Protein AF-A0A9N7B024-F1 (afdb_monomer_lite)

pLDDT: mean 90.0, std 8.89, range [56.16, 98.12]

Structure (mmCIF, N/CA/C/O backbone):
data_AF-A0A9N7B024-F1
#
_entry.id   AF-A0A9N7B024-F1
#
loop_
_atom_site.group_PDB
_atom_site.id
_atom_site.type_symbol
_atom_site.label_atom_id
_atom_site.label_alt_id
_atom_site.label_comp_id
_atom_site.label_asym_id
_atom_site.label_entity_id
_atom_site.label_seq_id
_atom_site.pdbx_PDB_ins_code
_atom_site.Cartn_x
_atom_site.Cartn_y
_atom_site.Cartn_z
_atom_site.occupancy
_atom_site.B_iso_or_equiv
_atom_site.auth_seq_id
_atom_site.auth_comp_id
_atom_site.auth_asym_id
_atom_site.auth_atom_id
_atom_site.pdbx_PDB_model_num
ATOM 1 N N . MET A 1 1 ? -2.991 6.520 -10.254 1.00 61.00 1 MET A N 1
ATOM 2 C CA . MET A 1 1 ? -3.047 5.147 -10.810 1.00 61.00 1 MET A CA 1
ATOM 3 C C . MET A 1 1 ? -1.631 4.687 -11.123 1.00 61.00 1 MET A C 1
ATOM 5 O O . MET A 1 1 ? -0.786 5.545 -11.338 1.00 61.00 1 MET A O 1
ATOM 9 N N . TRP A 1 2 ? -1.373 3.375 -11.146 1.00 75.00 2 TRP A N 1
ATOM 10 C CA . TRP A 1 2 ? -0.048 2.790 -11.427 1.00 75.00 2 TRP A CA 1
ATOM 11 C C . TRP A 1 2 ? 0.551 3.238 -12.767 1.00 75.00 2 TRP A C 1
ATOM 13 O O . TRP A 1 2 ? 1.757 3.419 -12.875 1.00 75.00 2 TRP A O 1
ATOM 23 N N . SER A 1 3 ? -0.300 3.510 -13.755 1.00 75.69 3 SER A N 1
ATOM 24 C CA . SER A 1 3 ? 0.096 4.120 -15.025 1.00 75.69 3 SER A CA 1
ATOM 25 C C . SER A 1 3 ? 0.807 5.465 -14.848 1.00 75.69 3 SER A C 1
ATOM 27 O O . SER A 1 3 ? 1.772 5.738 -15.545 1.00 75.69 3 SER A O 1
ATOM 29 N N . ASN A 1 4 ? 0.389 6.296 -13.888 1.00 83.56 4 ASN A N 1
ATOM 30 C CA . ASN A 1 4 ? 1.066 7.567 -13.610 1.00 83.56 4 ASN A CA 1
ATOM 31 C C . ASN A 1 4 ? 2.410 7.345 -12.914 1.00 83.56 4 ASN A C 1
ATOM 33 O O . ASN A 1 4 ? 3.361 8.059 -13.202 1.00 83.56 4 ASN A O 1
ATOM 37 N N . LEU A 1 5 ? 2.474 6.355 -12.018 1.00 87.06 5 LEU A N 1
ATOM 38 C CA . LEU A 1 5 ? 3.683 6.009 -11.275 1.00 87.06 5 LEU A CA 1
ATOM 39 C C . LEU A 1 5 ? 4.802 5.560 -12.231 1.00 87.06 5 LEU A C 1
ATOM 41 O O . LEU A 1 5 ? 5.940 5.986 -12.086 1.00 87.06 5 LEU A O 1
ATOM 45 N N . LEU A 1 6 ? 4.467 4.744 -13.235 1.00 89.69 6 LEU A N 1
ATOM 46 C CA . LEU A 1 6 ? 5.434 4.158 -14.171 1.00 89.69 6 LEU A CA 1
ATOM 47 C C . LEU A 1 6 ? 5.630 4.956 -15.467 1.00 89.69 6 LEU A C 1
ATOM 49 O O . LEU A 1 6 ? 6.412 4.536 -16.315 1.00 89.69 6 LEU A O 1
ATOM 53 N N . LYS A 1 7 ? 4.960 6.103 -15.634 1.00 89.00 7 LYS A N 1
ATOM 54 C CA . LYS A 1 7 ? 5.054 6.910 -16.859 1.00 89.00 7 LYS A CA 1
ATOM 55 C C . LYS A 1 7 ? 6.471 7.428 -17.111 1.00 89.00 7 LYS A C 1
ATOM 57 O O . LYS A 1 7 ? 7.019 7.175 -18.178 1.00 89.00 7 LYS A O 1
ATOM 62 N N . GLU A 1 8 ? 7.056 8.114 -16.131 1.00 89.25 8 GLU A N 1
ATOM 63 C CA . GLU A 1 8 ? 8.439 8.605 -16.221 1.00 89.25 8 GLU A CA 1
ATOM 64 C C . GLU A 1 8 ? 9.457 7.447 -16.274 1.00 89.25 8 GLU A C 1
ATOM 66 O O . GLU A 1 8 ? 10.304 7.458 -17.168 1.00 89.25 8 GLU A O 1
ATOM 71 N N . PRO A 1 9 ? 9.335 6.387 -15.442 1.00 90.75 9 PRO A N 1
ATOM 72 C CA . PRO A 1 9 ? 10.146 5.177 -15.581 1.00 90.75 9 PRO A CA 1
ATOM 73 C C . PRO A 1 9 ? 10.145 4.556 -16.978 1.00 90.75 9 PRO A C 1
ATOM 75 O O . PRO A 1 9 ? 11.201 4.154 -17.458 1.00 90.75 9 PRO A O 1
ATOM 78 N N . ALA A 1 10 ? 8.987 4.486 -17.645 1.00 89.88 10 ALA A N 1
ATOM 79 C CA . ALA A 1 10 ? 8.887 3.930 -18.992 1.00 89.88 10 ALA A CA 1
ATOM 80 C C . ALA A 1 10 ? 9.699 4.749 -20.000 1.00 89.88 10 ALA A C 1
ATOM 82 O O . ALA A 1 10 ? 10.456 4.179 -20.785 1.00 89.88 10 ALA A O 1
ATOM 83 N N . LEU A 1 11 ? 9.584 6.080 -19.938 1.00 89.75 11 LEU A N 1
ATOM 84 C CA . LEU A 1 11 ? 10.320 6.992 -20.814 1.00 89.75 11 LEU A CA 1
ATOM 85 C C . LEU A 1 11 ? 11.836 6.889 -20.602 1.00 89.75 11 LEU A C 1
ATOM 87 O O . LEU A 1 11 ? 12.579 6.852 -21.581 1.00 89.75 11 LEU A O 1
ATOM 91 N N . ASP A 1 12 ? 12.286 6.778 -19.349 1.00 89.75 12 ASP A N 1
ATOM 92 C CA . ASP A 1 12 ? 13.706 6.643 -18.980 1.00 89.75 12 ASP A CA 1
ATOM 93 C C . ASP A 1 12 ? 14.354 5.369 -19.562 1.00 89.75 12 ASP A C 1
ATOM 95 O O . ASP A 1 12 ? 15.537 5.366 -19.900 1.00 89.75 12 ASP A O 1
ATOM 99 N N . ILE A 1 13 ? 13.580 4.295 -19.763 1.00 90.88 13 ILE A N 1
ATOM 100 C CA . ILE A 1 13 ? 14.057 3.051 -20.403 1.00 90.88 13 ILE A CA 1
ATOM 101 C C . ILE A 1 13 ? 13.666 2.931 -21.884 1.00 90.88 13 ILE A C 1
ATOM 103 O O . ILE A 1 13 ? 13.844 1.873 -22.486 1.00 90.88 13 ILE A O 1
ATOM 107 N N . GLY A 1 14 ? 13.143 4.002 -22.487 1.00 87.31 14 GLY A N 1
ATOM 108 C CA . GLY A 1 14 ? 12.789 4.046 -23.908 1.00 87.31 14 GLY A CA 1
ATOM 109 C C . GLY A 1 14 ? 11.524 3.266 -24.289 1.00 87.31 14 GLY A C 1
ATOM 110 O O . GLY A 1 14 ? 11.325 2.974 -25.469 1.00 87.31 14 GLY A O 1
ATOM 111 N N . LEU A 1 15 ? 10.663 2.930 -23.324 1.00 84.81 15 LEU A N 1
ATOM 112 C CA . LEU A 1 15 ? 9.371 2.283 -23.555 1.00 84.81 15 LEU A CA 1
ATOM 113 C C . LEU A 1 15 ? 8.235 3.312 -23.598 1.00 84.81 15 LEU A C 1
ATOM 115 O O . LEU A 1 15 ? 8.237 4.320 -22.893 1.00 84.81 15 LEU A O 1
ATOM 119 N N . ASN A 1 16 ? 7.221 3.045 -24.424 1.00 74.06 16 ASN A N 1
ATOM 120 C CA . ASN A 1 16 ? 6.025 3.881 -24.487 1.00 74.06 16 ASN A CA 1
ATOM 121 C C . ASN A 1 16 ? 4.897 3.245 -23.668 1.00 74.06 16 ASN A C 1
ATOM 123 O O . ASN A 1 16 ? 4.292 2.271 -24.110 1.00 74.06 16 ASN A O 1
ATOM 127 N N . ILE A 1 17 ? 4.567 3.846 -22.521 1.00 71.88 17 ILE A N 1
ATOM 128 C CA . ILE A 1 17 ? 3.527 3.346 -21.612 1.00 71.88 17 ILE A CA 1
ATOM 129 C C . ILE A 1 17 ? 2.134 3.243 -22.252 1.00 71.88 17 ILE A C 1
ATOM 131 O O . ILE A 1 17 ? 1.338 2.416 -21.831 1.00 71.88 17 ILE A O 1
ATOM 135 N N . GLU A 1 18 ? 1.832 4.030 -23.290 1.00 70.62 18 GLU A N 1
ATOM 136 C CA . GLU A 1 18 ? 0.548 3.947 -24.004 1.00 70.62 18 GLU A CA 1
ATOM 137 C C . GLU A 1 18 ? 0.442 2.694 -24.886 1.00 70.62 18 GLU A C 1
ATOM 139 O O . GLU A 1 18 ? -0.646 2.340 -25.337 1.00 70.62 18 GLU A O 1
ATOM 144 N N . LYS A 1 19 ? 1.568 2.013 -25.135 1.00 66.12 19 LYS A N 1
ATOM 145 C CA . LYS A 1 19 ? 1.633 0.738 -25.862 1.00 66.12 19 LYS A CA 1
ATOM 146 C C . LYS A 1 19 ? 1.789 -0.468 -24.933 1.00 66.12 19 LYS A C 1
ATOM 148 O O . LYS A 1 19 ? 1.535 -1.590 -25.366 1.00 66.12 19 LYS A O 1
ATOM 153 N N . GLU A 1 20 ? 2.182 -0.243 -23.681 1.00 67.75 20 GLU A N 1
ATOM 154 C CA . GLU A 1 20 ? 2.424 -1.292 -22.693 1.00 67.75 20 GLU A CA 1
ATOM 155 C C . GLU A 1 20 ? 1.174 -1.540 -21.841 1.00 67.75 20 GLU A C 1
ATOM 157 O O . GLU A 1 20 ? 0.828 -0.760 -20.956 1.00 67.75 20 GLU A O 1
ATOM 162 N N . ASN A 1 21 ? 0.497 -2.664 -22.084 1.00 72.19 21 ASN A N 1
ATOM 163 C CA . ASN A 1 21 ? -0.700 -3.049 -21.324 1.00 72.19 21 ASN A CA 1
ATOM 164 C C . ASN A 1 21 ? -0.371 -3.752 -19.993 1.00 72.19 21 ASN A C 1
ATOM 166 O O . ASN A 1 21 ? -1.245 -3.891 -19.138 1.00 72.19 21 ASN A O 1
ATOM 170 N N . ASP A 1 22 ? 0.874 -4.203 -19.810 1.00 86.56 22 ASP A N 1
ATOM 171 C CA . ASP A 1 22 ? 1.313 -4.949 -18.630 1.00 86.56 22 ASP A CA 1
ATOM 172 C C . ASP A 1 22 ? 2.255 -4.100 -17.764 1.00 86.56 22 ASP A C 1
ATOM 174 O O . ASP A 1 22 ? 3.480 -4.129 -17.891 1.00 86.56 22 ASP A O 1
ATOM 178 N N . LEU A 1 23 ? 1.654 -3.333 -16.852 1.00 88.06 23 LEU A N 1
ATOM 179 C CA . LEU A 1 23 ? 2.375 -2.463 -15.918 1.00 88.06 23 LEU A CA 1
ATOM 180 C C . LEU A 1 23 ? 3.293 -3.240 -14.958 1.00 88.06 23 LEU A C 1
ATOM 182 O O . LEU A 1 23 ? 4.282 -2.686 -14.483 1.00 88.06 23 LEU A O 1
ATOM 186 N N . ILE A 1 24 ? 2.995 -4.514 -14.683 1.00 91.50 24 ILE A N 1
ATOM 187 C CA . ILE A 1 24 ? 3.817 -5.363 -13.809 1.00 9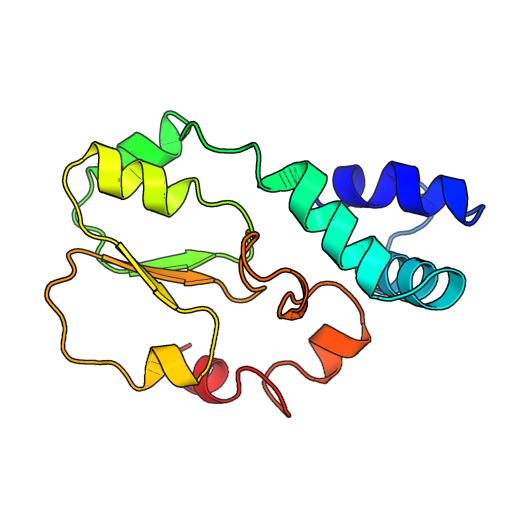1.50 24 ILE A CA 1
ATOM 188 C C . ILE A 1 24 ? 5.122 -5.719 -14.527 1.00 91.50 24 ILE A C 1
ATOM 190 O O . ILE A 1 24 ? 6.207 -5.612 -13.951 1.00 91.50 24 ILE A O 1
ATOM 194 N N . ASN A 1 25 ? 5.028 -6.096 -15.805 1.00 91.25 25 ASN A N 1
ATOM 195 C CA . ASN A 1 25 ? 6.206 -6.312 -16.641 1.00 91.25 25 ASN A CA 1
ATOM 196 C C . ASN A 1 25 ? 6.999 -5.023 -16.856 1.00 91.25 25 ASN A C 1
ATOM 198 O O . ASN A 1 25 ? 8.222 -5.054 -16.780 1.00 91.25 25 ASN A O 1
ATOM 202 N N . LEU A 1 26 ? 6.330 -3.884 -17.041 1.00 92.06 26 LEU A N 1
ATOM 203 C CA . LEU A 1 26 ? 7.005 -2.591 -17.137 1.00 92.06 26 LEU A CA 1
ATOM 204 C C . LEU A 1 26 ? 7.819 -2.270 -15.872 1.00 92.06 26 LEU A C 1
ATOM 206 O O . LEU A 1 26 ? 8.986 -1.891 -15.975 1.00 92.06 26 LEU A O 1
ATOM 210 N N . ALA A 1 27 ? 7.245 -2.475 -14.682 1.00 93.56 27 ALA A N 1
ATOM 211 C CA . ALA A 1 27 ? 7.970 -2.314 -13.421 1.00 93.56 27 ALA A CA 1
ATOM 212 C C . ALA A 1 27 ? 9.166 -3.278 -13.319 1.00 93.56 27 ALA A C 1
ATOM 214 O O . ALA A 1 27 ? 10.241 -2.883 -12.864 1.00 93.56 27 ALA A O 1
ATOM 215 N N . GLN A 1 28 ? 9.014 -4.523 -13.791 1.00 94.56 28 GLN A N 1
ATOM 216 C CA . GLN A 1 28 ? 10.117 -5.485 -13.855 1.00 94.56 28 GLN A CA 1
ATOM 217 C C . GLN A 1 28 ? 11.226 -5.031 -14.813 1.00 94.56 28 GLN A C 1
ATOM 219 O O . GLN A 1 28 ? 12.400 -5.087 -14.454 1.00 94.56 28 GLN A O 1
ATOM 224 N N . TYR A 1 29 ? 10.881 -4.560 -16.014 1.00 93.38 29 TYR A N 1
ATOM 225 C CA . TYR A 1 29 ? 11.857 -4.053 -16.977 1.00 93.38 29 TYR A CA 1
ATOM 226 C C . TYR A 1 29 ? 12.609 -2.847 -16.430 1.00 93.38 29 TYR A C 1
ATOM 228 O O . TYR A 1 29 ? 13.831 -2.795 -16.552 1.00 93.38 29 TYR A O 1
ATOM 236 N N . TYR A 1 30 ? 11.910 -1.929 -15.763 1.00 94.12 30 TYR A N 1
ATOM 237 C CA . TYR A 1 30 ? 12.547 -0.794 -15.107 1.00 94.12 30 TYR A CA 1
ATOM 238 C C . TYR A 1 30 ? 13.516 -1.238 -14.005 1.00 94.12 30 TYR A C 1
ATOM 240 O O . TYR A 1 30 ? 14.669 -0.807 -13.989 1.00 94.12 30 TYR A O 1
ATOM 248 N N . SER A 1 31 ? 13.092 -2.169 -13.144 1.00 95.31 31 SER A N 1
ATOM 249 C CA . SER A 1 31 ? 13.953 -2.744 -12.104 1.00 95.31 31 SER A CA 1
ATOM 250 C C . SER A 1 31 ? 15.182 -3.458 -12.679 1.00 95.31 31 SER A C 1
ATOM 252 O O . SER A 1 31 ? 16.237 -3.422 -12.052 1.00 95.31 31 SER A O 1
ATOM 254 N N . ASN A 1 32 ? 15.056 -4.108 -13.842 1.00 95.00 32 ASN A N 1
ATOM 255 C CA . ASN A 1 32 ? 16.158 -4.799 -14.518 1.00 95.00 32 ASN A CA 1
ATOM 256 C C . ASN A 1 32 ? 17.129 -3.825 -15.203 1.00 95.00 32 ASN A C 1
ATOM 258 O O . ASN A 1 32 ? 18.329 -4.078 -15.232 1.00 95.00 32 ASN A O 1
ATOM 262 N N . ALA A 1 33 ? 16.613 -2.743 -15.793 1.00 95.00 33 ALA A N 1
ATOM 263 C CA . ALA A 1 33 ? 17.414 -1.738 -16.490 1.00 95.00 33 ALA A CA 1
ATOM 264 C C . ALA A 1 33 ? 18.168 -0.810 -15.526 1.00 95.00 33 ALA A C 1
ATOM 266 O O . ALA A 1 33 ? 19.226 -0.282 -15.870 1.00 95.00 33 ALA A O 1
ATOM 267 N N . LYS A 1 34 ? 17.609 -0.592 -14.333 1.00 93.06 34 LYS A N 1
ATOM 268 C CA . LYS A 1 34 ? 18.227 0.165 -13.243 1.00 93.06 34 LYS A CA 1
ATOM 269 C C . LYS A 1 34 ? 18.578 -0.803 -12.108 1.00 93.06 34 LYS A C 1
ATOM 271 O O . LYS A 1 34 ? 19.416 -1.678 -12.290 1.00 93.06 34 LYS A O 1
ATOM 276 N N . LEU A 1 35 ? 17.959 -0.642 -10.941 1.00 94.75 35 LEU A N 1
ATOM 277 C CA . LEU A 1 35 ? 18.064 -1.519 -9.776 1.00 94.75 35 LEU A CA 1
ATOM 278 C C . LEU A 1 35 ? 16.718 -1.521 -9.052 1.00 94.75 35 LEU A C 1
ATOM 280 O O . LEU A 1 35 ? 15.935 -0.589 -9.203 1.00 94.75 35 LEU A O 1
ATOM 284 N N . ARG A 1 36 ? 16.462 -2.507 -8.187 1.00 94.25 36 ARG A N 1
ATOM 285 C CA . ARG A 1 36 ? 15.241 -2.513 -7.365 1.00 94.25 36 ARG A CA 1
ATOM 286 C C . ARG A 1 36 ? 15.087 -1.241 -6.516 1.00 94.25 36 ARG A C 1
ATOM 288 O O . ARG A 1 36 ? 13.983 -0.728 -6.380 1.00 94.25 36 ARG A O 1
ATOM 295 N N . SER A 1 37 ? 16.188 -0.667 -6.040 1.00 96.31 37 SER A N 1
ATOM 296 C CA . SER A 1 37 ? 16.151 0.572 -5.260 1.00 96.31 37 SER A CA 1
ATOM 297 C C . SER A 1 37 ? 15.498 1.749 -5.998 1.00 96.31 37 SER A C 1
ATOM 299 O O . SER A 1 37 ? 14.903 2.594 -5.340 1.00 96.31 37 SER A O 1
ATOM 301 N N . SER A 1 38 ? 15.536 1.803 -7.339 1.00 95.06 38 SER A N 1
ATOM 302 C CA . SER A 1 38 ? 14.868 2.882 -8.085 1.00 95.06 38 SER A CA 1
ATOM 303 C C . SER A 1 38 ? 13.343 2.757 -8.053 1.00 95.06 38 SER A C 1
ATOM 305 O O . SER A 1 38 ? 12.640 3.762 -8.030 1.00 95.06 38 SER A O 1
ATOM 307 N N . ILE A 1 39 ? 12.811 1.532 -8.003 1.00 94.94 39 ILE A N 1
ATOM 308 C CA . ILE A 1 39 ? 11.387 1.282 -7.743 1.00 94.94 39 ILE A CA 1
ATOM 309 C C . ILE A 1 39 ? 11.031 1.706 -6.315 1.00 94.94 39 ILE A C 1
ATOM 311 O O . ILE A 1 39 ? 9.985 2.316 -6.087 1.00 94.94 39 ILE A O 1
ATOM 315 N N . ASP A 1 40 ? 11.904 1.409 -5.355 1.00 95.25 40 ASP A N 1
ATOM 316 C CA . ASP A 1 40 ? 11.655 1.735 -3.955 1.00 95.25 40 ASP A CA 1
ATOM 317 C C . ASP A 1 40 ? 11.617 3.261 -3.729 1.00 95.25 40 ASP A C 1
ATOM 319 O O . ASP A 1 40 ? 10.751 3.785 -3.019 1.00 95.25 40 ASP A O 1
ATOM 323 N N . GLU A 1 41 ? 12.528 3.988 -4.383 1.00 95.19 41 GLU A N 1
ATOM 324 C CA . GLU A 1 41 ? 12.552 5.453 -4.445 1.00 95.19 41 GLU A CA 1
ATOM 325 C C . GLU A 1 41 ? 11.281 6.006 -5.093 1.00 95.19 41 GLU A C 1
ATOM 327 O O . GLU A 1 41 ? 10.637 6.883 -4.519 1.00 95.19 41 GLU A O 1
ATOM 332 N N . LEU A 1 42 ? 10.851 5.434 -6.220 1.00 94.19 42 LEU A N 1
ATOM 333 C CA . LEU A 1 42 ? 9.629 5.832 -6.919 1.00 94.19 42 LEU A CA 1
ATOM 334 C C . LEU A 1 42 ? 8.393 5.764 -6.005 1.00 94.19 42 LEU A C 1
ATOM 336 O O . LEU A 1 42 ? 7.577 6.692 -5.986 1.00 94.19 42 LEU A O 1
ATOM 340 N N . ILE A 1 43 ? 8.257 4.686 -5.224 1.00 94.25 43 ILE A N 1
ATOM 341 C CA . ILE A 1 43 ? 7.173 4.531 -4.244 1.00 94.25 43 ILE A CA 1
ATOM 342 C C . ILE A 1 43 ? 7.278 5.622 -3.172 1.00 94.25 43 ILE A C 1
ATOM 344 O O . ILE A 1 43 ? 6.295 6.320 -2.902 1.00 94.25 43 ILE A O 1
ATOM 348 N N . LYS A 1 44 ? 8.462 5.818 -2.584 1.00 94.69 44 LYS A N 1
ATOM 349 C CA . LYS A 1 44 ? 8.685 6.857 -1.566 1.00 94.69 44 LYS A CA 1
ATOM 350 C C . LYS A 1 44 ? 8.337 8.250 -2.084 1.00 94.69 44 LYS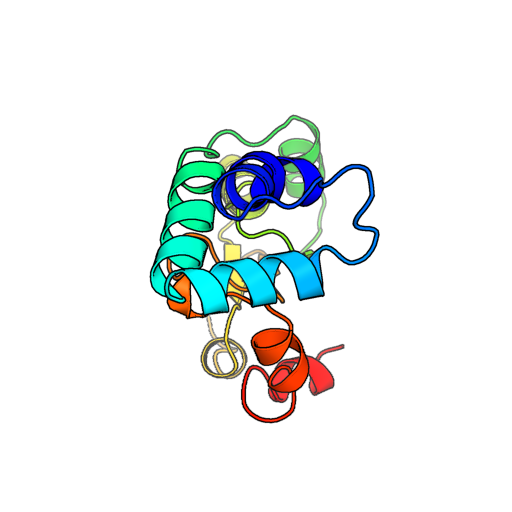 A C 1
ATOM 352 O O . LYS A 1 44 ? 7.562 8.960 -1.449 1.00 94.69 44 LYS A O 1
ATOM 357 N N . GLU A 1 45 ? 8.855 8.643 -3.240 1.00 93.25 45 GLU A N 1
ATOM 358 C CA . GLU A 1 45 ? 8.669 9.986 -3.792 1.00 93.25 45 GLU A CA 1
ATOM 359 C C . GLU A 1 45 ? 7.204 10.309 -4.096 1.00 93.25 45 GLU A C 1
ATOM 361 O O . GLU A 1 45 ? 6.751 11.429 -3.837 1.00 93.25 45 GLU A O 1
ATOM 366 N N . ASN A 1 46 ? 6.457 9.323 -4.599 1.00 92.06 46 ASN A N 1
ATOM 367 C CA . ASN A 1 46 ? 5.061 9.507 -4.981 1.00 92.06 46 ASN A CA 1
ATOM 368 C C . ASN A 1 46 ? 4.113 9.458 -3.780 1.00 92.06 46 ASN A C 1
ATOM 370 O O . ASN A 1 46 ? 3.160 10.236 -3.729 1.00 92.06 46 ASN A O 1
ATOM 374 N N . PHE A 1 47 ? 4.355 8.572 -2.809 1.00 93.62 47 PHE A N 1
ATOM 375 C CA . PHE A 1 47 ? 3.381 8.295 -1.751 1.00 93.62 47 PHE A CA 1
ATOM 376 C C . PHE A 1 47 ? 3.747 8.886 -0.384 1.00 93.62 47 PHE A C 1
ATOM 378 O O . PHE A 1 47 ? 2.839 9.158 0.397 1.00 93.62 47 PHE A O 1
ATOM 385 N N . ALA A 1 48 ? 5.021 9.171 -0.074 1.00 91.00 48 ALA A N 1
ATOM 386 C CA . ALA A 1 48 ? 5.410 9.609 1.280 1.00 91.00 48 ALA A CA 1
ATOM 387 C C . ALA A 1 48 ? 4.853 10.997 1.642 1.00 91.00 48 ALA A C 1
ATOM 389 O O . ALA A 1 48 ? 4.689 11.344 2.813 1.00 91.00 48 ALA A O 1
ATOM 390 N N . LYS A 1 49 ? 4.540 11.805 0.622 1.00 88.81 49 LYS A N 1
ATOM 391 C CA . LYS A 1 49 ? 3.929 13.132 0.778 1.00 88.81 49 LYS A CA 1
ATOM 392 C C . LYS A 1 49 ? 2.398 13.073 0.870 1.00 88.81 49 LYS A C 1
ATOM 394 O O . LYS A 1 49 ? 1.779 14.073 1.237 1.00 88.81 49 LYS A O 1
ATOM 399 N N . MET A 1 50 ? 1.774 11.934 0.558 1.00 89.12 50 MET A N 1
ATOM 400 C CA . MET A 1 50 ? 0.319 11.762 0.606 1.00 89.12 50 MET A CA 1
ATOM 401 C C . MET A 1 50 ? -0.155 11.547 2.047 1.00 89.12 50 MET A C 1
ATOM 403 O O . MET A 1 50 ? -0.400 10.426 2.480 1.00 89.12 50 MET A O 1
ATOM 407 N N . ASN A 1 51 ? -0.291 12.645 2.791 1.00 86.25 51 ASN A N 1
ATOM 408 C CA . ASN A 1 51 ? -0.619 12.609 4.222 1.00 86.25 51 ASN A CA 1
ATOM 409 C C . ASN A 1 51 ? -1.992 13.199 4.572 1.00 86.25 51 ASN A C 1
ATOM 411 O O . ASN A 1 51 ? -2.377 13.195 5.739 1.00 86.25 51 ASN A O 1
ATOM 415 N N . ILE A 1 52 ? -2.731 13.714 3.585 1.00 94.69 52 ILE A N 1
ATOM 416 C CA . ILE A 1 52 ? -4.033 14.356 3.804 1.00 94.69 52 ILE A CA 1
ATOM 417 C C . ILE A 1 52 ? -5.142 13.411 3.320 1.00 94.69 52 ILE A C 1
ATOM 419 O O . ILE A 1 52 ? -5.297 13.245 2.106 1.00 94.69 52 ILE A O 1
ATOM 423 N N . PRO A 1 53 ? -5.923 12.793 4.228 1.00 96.38 53 PRO A N 1
ATOM 424 C CA . PRO A 1 53 ? -7.026 11.920 3.846 1.00 96.38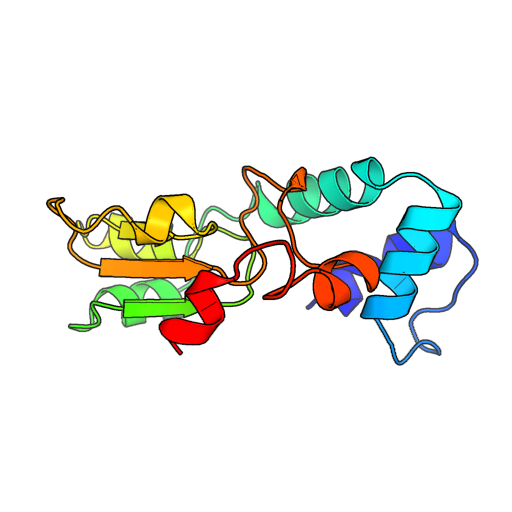 53 PRO A CA 1
ATOM 425 C C . PRO A 1 53 ? -8.089 12.702 3.070 1.00 96.38 53 PRO A C 1
ATOM 427 O O . PRO A 1 53 ? -8.461 13.821 3.424 1.00 96.38 53 PRO A O 1
ATOM 430 N N . THR A 1 54 ? -8.613 12.102 2.002 1.00 96.69 54 THR A N 1
ATOM 431 C CA . THR A 1 54 ? -9.740 12.692 1.260 1.00 96.69 54 THR A CA 1
ATOM 432 C C . THR A 1 54 ? -11.046 12.568 2.053 1.00 96.69 54 THR A C 1
ATOM 434 O O . THR A 1 54 ? -11.150 11.770 2.986 1.00 96.69 54 THR A O 1
ATOM 437 N N . LYS A 1 55 ? -12.096 13.280 1.620 1.00 97.62 55 LYS A N 1
ATOM 438 C CA . LYS A 1 55 ? -13.443 13.169 2.207 1.00 97.62 55 LYS A CA 1
ATOM 439 C C . LYS A 1 55 ? -13.930 11.717 2.313 1.00 97.62 55 LYS A C 1
ATOM 441 O O . LYS A 1 55 ? -14.543 11.362 3.311 1.00 97.62 55 LYS A O 1
ATOM 446 N N . ASN A 1 56 ? -13.625 10.873 1.326 1.00 97.62 56 ASN A N 1
ATOM 447 C CA . ASN A 1 56 ? -14.033 9.467 1.349 1.00 97.62 56 ASN A CA 1
ATOM 448 C C . ASN A 1 56 ? -13.328 8.684 2.462 1.00 97.62 56 ASN A C 1
ATOM 450 O O . ASN A 1 56 ? -13.979 7.900 3.141 1.00 97.62 56 ASN A O 1
ATOM 454 N N . HIS A 1 57 ? -12.036 8.929 2.695 1.00 97.88 57 HIS A N 1
ATOM 455 C CA . HIS A 1 57 ? -11.304 8.298 3.798 1.00 97.88 57 HIS A CA 1
ATOM 456 C C . HIS A 1 57 ? -11.907 8.688 5.153 1.00 97.88 57 HIS A C 1
ATOM 458 O O . HIS A 1 57 ? -12.109 7.828 6.004 1.00 97.88 57 HIS A O 1
ATOM 464 N N . ILE A 1 58 ? -12.263 9.967 5.323 1.00 97.81 58 ILE A N 1
ATOM 465 C CA . ILE A 1 58 ? -12.901 10.473 6.548 1.00 97.81 58 ILE A CA 1
ATOM 466 C C . ILE A 1 58 ? -14.277 9.825 6.755 1.00 97.81 58 ILE A C 1
ATOM 468 O O . ILE A 1 58 ? -14.565 9.335 7.843 1.00 97.81 58 ILE A O 1
ATOM 472 N N . LEU A 1 59 ? -15.111 9.770 5.711 1.00 97.88 59 LEU A N 1
ATOM 473 C CA . LEU A 1 59 ? -16.432 9.138 5.784 1.00 97.88 59 LEU A CA 1
ATOM 474 C C . LEU A 1 59 ? -16.334 7.645 6.122 1.00 97.88 59 LE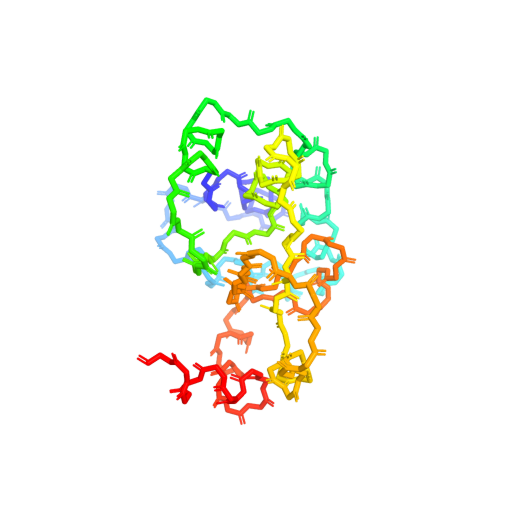U A C 1
ATOM 476 O O . LEU A 1 59 ? -17.067 7.163 6.978 1.00 97.88 59 LEU A O 1
ATOM 480 N N . LEU A 1 60 ? -15.406 6.916 5.495 1.00 97.75 60 LEU A N 1
ATOM 481 C CA . LEU A 1 60 ? -15.173 5.503 5.804 1.00 97.75 60 LEU A CA 1
ATOM 482 C C . LEU A 1 60 ? -14.702 5.308 7.251 1.00 97.75 60 LEU A C 1
ATOM 484 O O . LEU A 1 60 ? -15.163 4.389 7.925 1.00 97.75 60 LEU A O 1
ATOM 488 N N . ALA A 1 61 ? -13.837 6.191 7.752 1.00 97.44 61 ALA A N 1
ATOM 489 C CA . ALA A 1 61 ? -13.352 6.142 9.126 1.00 97.44 61 ALA A CA 1
ATOM 490 C C . ALA A 1 61 ? -14.451 6.398 10.173 1.00 97.44 61 ALA A C 1
ATOM 492 O O . ALA A 1 61 ? -14.316 5.934 11.303 1.00 97.44 61 ALA A O 1
ATOM 493 N N . GLN A 1 62 ? -15.547 7.079 9.821 1.00 97.00 62 GLN A N 1
ATOM 494 C CA . GLN A 1 62 ? -16.693 7.309 10.715 1.00 97.00 62 GLN A CA 1
ATOM 495 C C . GLN A 1 62 ? -17.605 6.087 10.863 1.00 97.00 62 GLN A C 1
ATOM 497 O O . GLN A 1 62 ? -18.298 5.948 11.870 1.00 97.00 62 GLN A O 1
ATOM 502 N N . LEU A 1 63 ? -17.603 5.187 9.881 1.00 97.31 63 LEU A N 1
ATOM 503 C CA . LEU A 1 63 ? -18.406 3.970 9.926 1.00 97.31 63 LEU A CA 1
ATOM 504 C C . LEU A 1 63 ? -17.850 2.984 10.971 1.00 97.31 63 LEU A C 1
ATOM 506 O O . LEU A 1 63 ? -16.658 3.028 11.297 1.00 97.31 63 LEU A O 1
ATOM 510 N N . PRO A 1 64 ? -18.666 2.046 11.484 1.00 95.88 64 PRO A N 1
ATOM 511 C CA . PRO A 1 64 ? -18.215 0.980 12.382 1.00 95.88 64 PRO A CA 1
ATOM 512 C C . PRO A 1 64 ? -17.435 -0.121 11.630 1.00 95.88 64 PRO A C 1
ATOM 514 O O . PRO A 1 64 ? -17.650 -1.311 11.840 1.00 95.88 64 PRO A O 1
ATOM 517 N N . ILE A 1 65 ? -16.541 0.270 10.718 1.00 96.31 65 ILE A N 1
ATOM 518 C CA . ILE A 1 65 ? -15.637 -0.630 10.002 1.00 96.31 65 ILE A CA 1
ATOM 519 C C . ILE A 1 65 ? -14.407 -0.854 10.879 1.00 96.31 65 ILE A C 1
ATOM 521 O O . ILE A 1 65 ? -13.720 0.097 11.255 1.00 96.31 65 ILE A O 1
ATOM 525 N N . THR A 1 66 ? -14.126 -2.117 11.183 1.00 94.88 66 THR A N 1
ATOM 526 C CA . THR A 1 66 ? -12.976 -2.542 11.996 1.00 94.88 66 THR A CA 1
ATOM 527 C C . THR A 1 66 ? -11.873 -3.185 11.160 1.00 94.88 66 THR A C 1
ATOM 529 O O . THR A 1 66 ? -10.809 -3.500 11.681 1.00 94.88 66 THR A O 1
ATOM 532 N N . THR A 1 67 ? -12.109 -3.418 9.868 1.00 95.56 67 THR A N 1
ATOM 533 C CA . THR A 1 67 ? -11.174 -4.120 8.984 1.00 95.56 67 THR A CA 1
ATOM 534 C C . THR A 1 67 ? -11.165 -3.479 7.604 1.00 95.56 67 THR A C 1
ATOM 536 O O . THR A 1 67 ? -12.202 -3.380 6.952 1.00 95.56 67 THR A O 1
ATOM 539 N N . PHE A 1 68 ? -9.980 -3.082 7.153 1.00 96.88 68 PHE A N 1
ATOM 540 C CA . PHE A 1 68 ? -9.724 -2.510 5.838 1.00 96.88 68 PHE A CA 1
ATOM 541 C C . PHE A 1 68 ? -8.715 -3.379 5.095 1.00 96.88 68 PHE A C 1
ATOM 543 O O . PHE A 1 68 ? -7.717 -3.802 5.673 1.00 96.88 68 PHE A O 1
ATOM 550 N N . TRP A 1 69 ? -8.954 -3.600 3.806 1.00 95.81 69 TRP A N 1
ATOM 551 C CA . TRP A 1 69 ? -8.027 -4.278 2.903 1.00 95.81 69 TRP A CA 1
ATOM 552 C C . TRP A 1 69 ? -7.701 -3.349 1.745 1.00 95.81 69 TRP A C 1
ATOM 554 O O . TRP A 1 69 ? -8.599 -2.733 1.170 1.00 95.81 69 TRP A O 1
ATOM 564 N N . THR A 1 70 ? -6.421 -3.232 1.407 1.00 95.19 70 THR A N 1
ATOM 565 C CA . THR A 1 70 ? -5.974 -2.385 0.304 1.00 95.19 70 THR A CA 1
ATOM 566 C C . THR A 1 70 ? -4.706 -2.922 -0.353 1.00 95.19 70 THR A C 1
ATOM 568 O O . THR A 1 70 ? -3.902 -3.630 0.255 1.00 95.19 70 THR A O 1
ATOM 571 N N . THR A 1 71 ? -4.521 -2.560 -1.617 1.00 93.00 71 THR A N 1
ATOM 572 C CA . THR A 1 71 ? -3.277 -2.725 -2.382 1.00 93.00 71 THR A CA 1
ATOM 573 C C . THR A 1 71 ? -2.492 -1.412 -2.489 1.00 93.00 71 THR A C 1
ATOM 575 O O . THR A 1 71 ? -1.505 -1.346 -3.217 1.00 93.00 71 THR A O 1
ATOM 578 N N . ASN A 1 72 ? -2.950 -0.348 -1.823 1.00 94.75 72 ASN A N 1
ATOM 579 C CA . ASN A 1 72 ? -2.301 0.961 -1.839 1.00 94.75 72 ASN A CA 1
ATOM 580 C C . ASN A 1 72 ? -1.083 0.999 -0.905 1.00 94.75 72 ASN A C 1
ATOM 582 O O . ASN A 1 72 ? -1.084 0.361 0.148 1.00 94.75 72 ASN A O 1
ATOM 586 N N . TYR A 1 73 ? -0.087 1.813 -1.265 1.00 95.12 73 TYR A N 1
ATOM 587 C CA . TYR A 1 73 ? 1.122 2.039 -0.461 1.00 95.12 73 TYR A CA 1
ATOM 588 C C . TYR A 1 73 ? 0.988 3.228 0.503 1.00 95.12 73 TYR A C 1
ATOM 590 O O . TYR A 1 73 ? 1.621 3.232 1.558 1.00 95.12 73 TYR A O 1
ATOM 598 N N . ASP A 1 74 ? 0.171 4.229 0.152 1.00 95.75 74 ASP A N 1
ATOM 599 C CA . ASP A 1 74 ? -0.064 5.445 0.945 1.00 95.75 74 ASP A CA 1
ATOM 600 C C . ASP A 1 74 ? -0.731 5.165 2.297 1.00 95.75 74 ASP A C 1
ATOM 602 O O . ASP A 1 74 ? -1.234 4.070 2.528 1.00 95.75 74 ASP A O 1
ATOM 606 N N . LYS A 1 75 ? -0.747 6.167 3.182 1.00 97.12 75 LYS A N 1
ATOM 607 C CA . LYS A 1 75 ? -1.278 6.056 4.550 1.00 97.12 75 LYS A CA 1
ATOM 608 C C . LYS A 1 75 ? -2.648 6.708 4.743 1.00 97.12 75 LYS A C 1
ATOM 610 O O . LYS A 1 75 ? -3.002 7.107 5.853 1.00 97.12 75 LYS A O 1
ATOM 615 N N . LEU A 1 76 ? -3.410 6.926 3.671 1.00 97.81 76 LEU A N 1
ATOM 616 C CA . LEU A 1 76 ? -4.602 7.774 3.743 1.00 97.81 76 LEU A CA 1
ATOM 617 C C . LEU A 1 76 ? -5.747 7.138 4.546 1.00 97.81 76 LEU A C 1
ATOM 619 O O . LEU A 1 76 ? -6.527 7.866 5.163 1.00 97.81 76 LEU A O 1
ATOM 623 N N . ILE A 1 77 ? -5.847 5.805 4.583 1.00 98.00 77 ILE A N 1
ATOM 624 C CA . ILE A 1 77 ? -6.847 5.094 5.400 1.00 98.00 77 ILE A CA 1
ATOM 625 C C . ILE A 1 77 ? -6.515 5.264 6.885 1.00 98.00 77 ILE A C 1
ATOM 627 O O . ILE A 1 77 ? -7.371 5.642 7.681 1.00 98.00 77 ILE A O 1
ATOM 631 N N . GLU A 1 78 ? -5.255 5.039 7.236 1.00 97.69 78 GLU A N 1
ATOM 632 C CA . GLU A 1 78 ? -4.683 5.150 8.571 1.00 97.69 78 GLU A CA 1
ATOM 633 C C . GLU A 1 78 ? -4.866 6.571 9.106 1.00 97.69 78 GLU A C 1
ATOM 635 O O . GLU A 1 78 ? -5.425 6.760 10.182 1.00 97.69 78 GLU A O 1
ATOM 640 N N . LYS A 1 79 ? -4.509 7.580 8.303 1.00 97.88 79 LYS A N 1
ATOM 641 C CA . LYS A 1 79 ? -4.707 8.999 8.637 1.00 97.88 79 LYS A CA 1
ATOM 642 C C . LYS A 1 79 ? -6.185 9.357 8.783 1.00 97.88 79 LYS A C 1
ATOM 644 O O . LYS A 1 79 ? -6.545 10.161 9.641 1.00 97.88 79 LYS A O 1
ATOM 649 N N . GLY A 1 80 ? -7.054 8.759 7.967 1.00 97.88 80 GLY A N 1
ATOM 650 C CA . GLY A 1 80 ? -8.503 8.885 8.105 1.00 97.88 80 GLY A CA 1
ATOM 651 C C . GLY A 1 80 ? -8.993 8.367 9.459 1.00 97.88 80 GLY A C 1
ATOM 652 O O . GLY A 1 80 ? -9.718 9.080 10.152 1.00 97.88 80 GLY A O 1
ATOM 653 N N . LEU A 1 81 ? -8.555 7.172 9.862 1.00 98.12 81 LEU A N 1
ATOM 654 C CA . LEU A 1 81 ? -8.879 6.563 11.156 1.00 98.12 81 LEU A CA 1
ATOM 655 C C . LEU A 1 81 ? -8.352 7.402 12.328 1.00 98.12 81 LEU A C 1
ATOM 657 O O . LEU A 1 81 ? -9.127 7.750 13.219 1.00 98.12 81 LEU A O 1
ATOM 661 N N . GLU A 1 82 ? -7.085 7.815 12.276 1.00 97.19 82 GLU A N 1
ATOM 662 C CA . GLU A 1 82 ? -6.466 8.693 13.277 1.00 97.19 82 GLU A CA 1
ATOM 663 C C . GLU A 1 82 ? -7.249 10.010 13.435 1.00 97.19 82 GLU A C 1
ATOM 665 O O . GLU A 1 82 ? -7.492 10.455 14.555 1.00 97.19 82 GLU A O 1
ATOM 670 N N . SER A 1 83 ? -7.734 10.602 12.332 1.00 96.88 83 SER A N 1
ATOM 671 C CA . SER A 1 83 ? -8.550 11.830 12.371 1.00 96.88 83 SER A CA 1
ATOM 672 C C . SER A 1 83 ? -9.893 11.668 13.093 1.00 96.88 83 SER A C 1
ATOM 674 O O . SER A 1 83 ? -10.496 12.660 13.499 1.00 96.88 83 SER A O 1
ATOM 676 N N . GLN A 1 84 ? -10.377 10.430 13.237 1.00 96.69 84 GLN A N 1
ATOM 677 C CA . GLN A 1 84 ? -11.597 10.082 13.969 1.00 96.69 84 GLN A CA 1
ATOM 678 C C . GLN A 1 84 ? -11.286 9.493 15.356 1.00 96.69 84 GLN A C 1
ATOM 680 O O . GLN A 1 84 ? -12.145 8.844 15.948 1.00 96.69 84 GLN A O 1
ATOM 685 N N . ASN A 1 85 ? -10.073 9.721 15.877 1.00 96.00 85 ASN A N 1
ATOM 686 C CA . ASN A 1 85 ? -9.578 9.186 17.151 1.00 96.00 85 ASN A CA 1
ATOM 687 C C . ASN A 1 85 ? -9.612 7.650 17.237 1.00 96.00 85 ASN A C 1
ATOM 689 O O . ASN A 1 85 ? -9.766 7.099 18.324 1.00 96.00 85 ASN A O 1
ATOM 693 N N . LYS A 1 86 ? -9.473 6.958 16.100 1.00 96.81 86 LYS A N 1
ATOM 694 C CA . LYS A 1 86 ? -9.305 5.502 16.048 1.00 96.81 86 LYS A CA 1
ATOM 695 C C . LYS A 1 86 ? -7.824 5.155 15.942 1.00 96.81 86 LYS A C 1
ATOM 697 O O . LYS A 1 86 ? -7.087 5.828 15.227 1.00 96.81 86 LYS A O 1
ATOM 702 N N . ASN A 1 87 ? -7.407 4.079 16.600 1.00 95.69 87 ASN A N 1
ATOM 703 C CA . ASN A 1 87 ? -6.062 3.525 16.535 1.00 95.69 87 ASN A CA 1
ATOM 704 C C . ASN A 1 87 ? -5.973 2.420 15.458 1.00 95.69 87 ASN A C 1
ATOM 706 O O . ASN A 1 87 ? -6.446 1.301 15.706 1.00 95.69 87 ASN A O 1
ATOM 710 N N . PRO A 1 88 ? -5.407 2.697 14.265 1.00 96.31 88 PRO A N 1
ATOM 711 C CA . PRO A 1 88 ? -5.228 1.693 13.223 1.00 96.31 88 PRO A CA 1
ATOM 712 C C . PRO A 1 88 ? -4.056 0.754 13.531 1.00 96.31 88 PRO A C 1
ATOM 714 O O . PRO A 1 88 ? -2.965 1.189 13.891 1.00 96.31 88 PRO A O 1
ATOM 717 N N . PHE A 1 89 ? -4.238 -0.543 13.285 1.00 95.38 89 PHE A N 1
ATOM 718 C CA . PHE A 1 89 ? -3.152 -1.518 13.286 1.00 95.38 89 PHE A CA 1
ATOM 719 C C . PHE A 1 89 ? -2.831 -1.985 11.865 1.00 95.38 89 PHE A C 1
ATOM 721 O O . PHE A 1 89 ? -3.613 -2.702 11.237 1.00 95.38 89 PHE A O 1
ATOM 728 N N . VAL A 1 90 ? -1.674 -1.566 11.347 1.00 95.44 90 VAL A N 1
ATOM 729 C CA . VAL A 1 90 ? -1.269 -1.822 9.958 1.00 95.44 90 VAL A CA 1
ATOM 730 C C . VAL A 1 90 ? -0.546 -3.163 9.833 1.00 95.44 90 VAL A C 1
ATOM 732 O O . VAL A 1 90 ? 0.505 -3.399 10.436 1.00 95.44 90 VAL A O 1
ATOM 735 N N . LYS A 1 91 ? -1.081 -4.053 8.997 1.00 94.12 91 LYS A N 1
ATOM 736 C CA . LYS A 1 91 ? -0.510 -5.371 8.710 1.00 94.12 91 LYS A CA 1
ATOM 737 C C . LYS A 1 91 ? -0.023 -5.421 7.265 1.00 94.12 91 LYS A C 1
ATOM 739 O O . LYS A 1 91 ? -0.822 -5.448 6.332 1.00 94.12 91 LYS A O 1
ATOM 744 N N . THR A 1 92 ? 1.297 -5.467 7.098 1.00 93.00 92 THR A N 1
ATOM 745 C CA . THR A 1 92 ? 1.976 -5.515 5.791 1.00 93.00 92 THR A CA 1
ATOM 746 C C . THR A 1 92 ? 2.820 -6.775 5.609 1.00 93.00 92 THR A C 1
ATOM 748 O O . THR A 1 92 ? 3.224 -7.064 4.487 1.00 93.00 92 THR A O 1
ATOM 751 N N . THR A 1 93 ? 3.085 -7.536 6.678 1.00 89.19 93 THR A N 1
ATOM 752 C CA . THR A 1 93 ? 3.951 -8.728 6.681 1.00 89.19 93 THR A CA 1
ATOM 753 C C . THR A 1 93 ? 3.348 -9.870 7.501 1.00 89.19 93 THR A C 1
ATOM 755 O O . THR A 1 93 ? 2.474 -9.655 8.347 1.00 89.19 93 THR A O 1
ATOM 758 N N . ASP A 1 94 ? 3.814 -11.101 7.268 1.00 86.44 94 ASP A N 1
ATOM 759 C CA . ASP A 1 94 ? 3.359 -12.286 8.012 1.00 86.44 94 ASP A CA 1
ATOM 760 C C . ASP A 1 94 ? 3.622 -12.161 9.519 1.00 86.44 94 ASP A C 1
ATOM 762 O O . ASP A 1 94 ? 2.852 -12.660 10.339 1.00 86.44 94 ASP A O 1
ATOM 766 N N . GLN A 1 95 ? 4.694 -11.467 9.905 1.00 85.44 95 GLN A N 1
ATOM 767 C CA . GLN A 1 95 ? 5.024 -11.190 11.299 1.00 85.44 95 GLN A CA 1
ATOM 768 C C . GLN A 1 95 ? 3.923 -10.358 11.964 1.00 85.44 95 GLN A C 1
ATOM 770 O O . GLN A 1 95 ? 3.521 -10.668 13.085 1.00 85.44 95 GLN A O 1
ATOM 775 N N . HIS A 1 96 ? 3.371 -9.361 11.264 1.00 84.94 96 HIS A N 1
ATOM 776 C CA . HIS A 1 96 ? 2.277 -8.550 11.802 1.00 84.94 96 HIS A CA 1
ATOM 777 C C . HIS A 1 96 ? 0.993 -9.373 11.990 1.00 84.94 96 HIS A C 1
ATOM 779 O O . HIS A 1 96 ? 0.197 -9.063 12.876 1.00 84.94 96 HIS A O 1
ATOM 785 N N . LEU A 1 97 ? 0.776 -10.441 11.208 1.00 82.00 97 LEU A N 1
ATOM 786 C CA . LEU A 1 97 ? -0.393 -11.319 11.358 1.00 82.00 97 LEU A CA 1
ATOM 787 C C . LEU A 1 97 ? -0.374 -12.124 12.658 1.00 82.00 97 LEU A C 1
ATOM 789 O O . LEU A 1 97 ? -1.435 -12.367 13.224 1.00 82.00 97 LEU A O 1
ATOM 793 N N . ARG A 1 98 ? 0.815 -12.459 13.172 1.00 79.88 98 ARG A N 1
ATOM 794 C CA . ARG A 1 98 ? 0.979 -13.197 14.437 1.00 79.88 98 ARG A CA 1
ATOM 795 C C . ARG A 1 98 ? 0.625 -12.366 15.671 1.00 79.88 98 ARG A C 1
ATOM 797 O O . ARG A 1 98 ? 0.395 -12.926 16.736 1.00 79.88 98 ARG A O 1
ATOM 804 N N . ILE A 1 99 ? 0.577 -11.041 15.534 1.00 77.12 99 ILE A N 1
ATOM 805 C CA . ILE A 1 99 ? 0.187 -10.130 16.609 1.00 77.12 99 ILE A CA 1
ATOM 806 C C . ILE A 1 99 ? -1.341 -10.046 16.638 1.00 77.12 99 ILE A C 1
ATOM 808 O O . ILE A 1 99 ? -1.963 -9.443 15.756 1.00 77.12 99 ILE A O 1
ATOM 812 N N . THR A 1 100 ? -1.941 -10.663 17.653 1.00 69.81 100 THR A N 1
ATOM 813 C CA . THR A 1 100 ? -3.397 -10.672 17.881 1.00 69.81 100 THR A CA 1
ATOM 814 C C . THR A 1 100 ? -3.818 -9.846 19.092 1.00 69.81 100 THR A C 1
ATOM 816 O O . THR A 1 100 ? -4.986 -9.496 19.209 1.00 69.81 100 THR A O 1
ATOM 819 N N . ASN A 1 101 ? -2.877 -9.516 19.980 1.00 66.31 101 ASN A N 1
ATOM 820 C CA . ASN A 1 101 ? -3.160 -8.840 21.240 1.00 66.31 101 ASN A CA 1
ATOM 821 C C . ASN A 1 101 ? -2.689 -7.385 21.148 1.00 66.31 101 ASN A C 1
ATOM 823 O O . ASN A 1 101 ? -1.491 -7.123 21.059 1.00 66.31 101 ASN A O 1
ATOM 827 N N . GLY A 1 102 ? -3.633 -6.448 21.156 1.00 71.69 102 GLY A N 1
ATOM 828 C CA . GLY A 1 102 ? -3.371 -5.012 21.155 1.00 71.69 102 GLY A CA 1
ATOM 829 C C . GLY A 1 102 ? -4.671 -4.219 21.261 1.00 71.69 102 GLY A C 1
ATOM 830 O O . GLY A 1 102 ? -5.727 -4.704 20.865 1.00 71.69 102 GLY A O 1
ATOM 831 N N . SER A 1 103 ? -4.605 -3.006 21.808 1.00 85.31 103 SER A N 1
ATOM 832 C CA . SER A 1 103 ? -5.729 -2.067 21.833 1.00 85.31 103 SER A CA 1
ATOM 833 C C . SER A 1 103 ? -5.771 -1.287 20.516 1.00 85.31 103 SER A C 1
ATOM 835 O O . SER A 1 103 ? -5.187 -0.208 20.424 1.00 85.31 103 SER A O 1
ATOM 837 N N . PHE A 1 104 ? -6.398 -1.849 19.483 1.00 91.56 104 PHE A N 1
ATOM 838 C CA . PHE A 1 104 ? -6.629 -1.183 18.197 1.00 91.56 104 PHE A CA 1
ATOM 839 C C . PHE A 1 104 ? -8.125 -1.141 17.873 1.00 91.56 104 PHE A C 1
ATOM 841 O O . PHE A 1 104 ? -8.862 -2.068 18.201 1.00 91.56 104 PHE A O 1
ATOM 848 N N . ASP A 1 105 ? -8.558 -0.074 17.205 1.00 94.88 105 ASP A N 1
ATOM 849 C CA . ASP A 1 105 ? -9.962 0.131 16.823 1.00 94.88 105 ASP A CA 1
ATOM 850 C C . ASP A 1 105 ? -10.267 -0.433 15.430 1.00 94.88 105 ASP A C 1
ATOM 852 O O . ASP A 1 105 ? -11.405 -0.796 15.125 1.00 94.88 105 ASP A O 1
ATOM 856 N N . ALA A 1 106 ? -9.250 -0.504 14.566 1.00 95.88 106 ALA A N 1
ATOM 857 C CA . ALA A 1 106 ? -9.364 -1.072 13.231 1.00 95.88 106 ALA A CA 1
ATOM 858 C C . ALA A 1 106 ? -8.038 -1.675 12.754 1.00 95.88 106 ALA A C 1
ATOM 860 O O . ALA A 1 106 ? -6.962 -1.193 13.101 1.00 95.88 106 ALA A O 1
ATOM 861 N N . ILE A 1 107 ? -8.109 -2.707 11.918 1.00 95.62 107 ILE A N 1
ATOM 862 C CA . ILE A 1 107 ? -6.955 -3.321 11.256 1.00 95.62 107 ILE A CA 1
ATOM 863 C C . ILE A 1 107 ? -6.923 -2.875 9.794 1.00 95.62 107 ILE A C 1
ATOM 865 O O . ILE A 1 107 ? -7.951 -2.896 9.116 1.00 95.62 107 ILE A O 1
ATOM 869 N N . VAL A 1 108 ? -5.742 -2.509 9.295 1.00 96.88 108 VAL A N 1
ATOM 870 C CA . VAL A 1 108 ? -5.513 -2.156 7.888 1.00 96.88 108 VAL A CA 1
ATOM 871 C C . VAL A 1 108 ? -4.530 -3.153 7.280 1.00 96.88 108 VAL A C 1
ATOM 873 O O . VAL A 1 108 ? -3.335 -3.126 7.568 1.00 96.88 108 VAL A O 1
ATOM 876 N N . TYR A 1 109 ? -5.036 -4.053 6.443 1.00 95.56 109 TYR A N 1
ATOM 877 C CA . TYR A 1 109 ? -4.243 -5.014 5.685 1.00 95.56 109 TYR A CA 1
ATOM 878 C C . TYR A 1 109 ? -3.785 -4.381 4.373 1.00 95.56 109 TYR A C 1
ATOM 880 O O . TYR A 1 109 ? -4.610 -4.043 3.520 1.00 95.56 109 TYR A O 1
ATOM 888 N N . LYS A 1 110 ? -2.468 -4.248 4.195 1.00 95.56 110 LYS A N 1
ATOM 889 C CA . LYS A 1 110 ? -1.862 -3.683 2.982 1.00 95.56 110 LYS A CA 1
ATOM 890 C C . LYS A 1 110 ? -1.101 -4.764 2.237 1.00 95.56 110 LYS A C 1
ATOM 892 O O . LYS A 1 110 ? 0.027 -5.114 2.587 1.00 95.56 110 LYS A O 1
ATOM 897 N N . LEU A 1 111 ? -1.745 -5.316 1.214 1.00 93.00 111 LEU A N 1
ATOM 898 C CA . LEU A 1 111 ? -1.261 -6.496 0.496 1.00 93.00 111 LEU A CA 1
ATOM 899 C C . LEU A 1 111 ? 0.039 -6.221 -0.255 1.00 93.00 111 LEU A C 1
ATOM 901 O O . LEU A 1 111 ? 0.928 -7.067 -0.283 1.00 93.00 111 LEU A O 1
ATOM 905 N N . HIS A 1 112 ? 0.167 -5.028 -0.831 1.00 93.88 112 HIS A N 1
ATOM 906 C CA . HIS A 1 112 ? 1.347 -4.657 -1.603 1.00 93.88 112 HIS A CA 1
ATOM 907 C C . HIS A 1 112 ? 2.433 -3.979 -0.766 1.00 93.88 112 HIS A C 1
ATOM 909 O O . HIS A 1 112 ? 3.422 -3.531 -1.325 1.00 93.88 112 HIS A O 1
ATOM 915 N N . GLY A 1 113 ? 2.301 -3.935 0.560 1.00 94.38 113 GLY A N 1
ATOM 916 C CA . GLY A 1 113 ? 3.270 -3.278 1.435 1.00 94.38 113 GLY A CA 1
ATOM 917 C C . GLY A 1 113 ? 2.909 -1.831 1.764 1.00 94.38 113 GLY A C 1
ATOM 918 O O . GLY A 1 113 ? 1.750 -1.429 1.674 1.00 94.38 113 GLY A O 1
ATOM 919 N N . ASP A 1 114 ? 3.903 -1.073 2.218 1.00 95.62 114 ASP A N 1
ATOM 920 C CA . ASP A 1 114 ? 3.738 0.272 2.771 1.00 95.62 114 ASP A CA 1
ATOM 921 C C . ASP A 1 114 ? 4.832 1.207 2.258 1.00 95.62 114 ASP A C 1
ATOM 923 O O . ASP A 1 114 ? 5.964 0.780 2.036 1.00 95.62 114 ASP A O 1
ATOM 927 N N . VAL A 1 115 ? 4.501 2.486 2.106 1.00 95.69 115 VAL A N 1
ATOM 928 C CA . VAL A 1 115 ? 5.446 3.523 1.683 1.00 95.69 115 VAL A CA 1
ATOM 929 C C . VAL A 1 115 ? 6.651 3.696 2.618 1.00 95.69 115 VAL A C 1
ATOM 931 O O . VAL A 1 115 ? 7.713 4.111 2.158 1.00 95.69 115 VAL A O 1
ATOM 934 N N . ASP A 1 116 ? 6.531 3.363 3.905 1.00 95.12 116 ASP A N 1
ATOM 935 C CA . ASP A 1 116 ? 7.655 3.420 4.849 1.00 95.12 116 ASP A CA 1
ATOM 936 C C . ASP A 1 116 ? 8.706 2.338 4.586 1.00 95.12 116 ASP A C 1
ATOM 938 O O . ASP A 1 116 ? 9.878 2.528 4.915 1.00 95.12 116 ASP A O 1
ATOM 942 N N . LYS A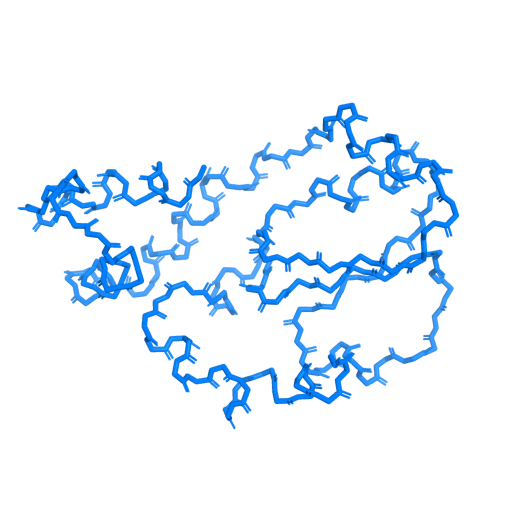 1 117 ? 8.278 1.212 4.007 1.00 95.00 117 LYS A N 1
ATOM 943 C CA . LYS A 1 117 ? 9.102 0.034 3.721 1.00 95.00 117 LYS A CA 1
ATOM 944 C C . LYS A 1 117 ? 8.962 -0.383 2.256 1.00 95.00 117 LYS A C 1
ATOM 946 O O . LYS A 1 117 ? 8.436 -1.464 1.962 1.00 95.00 117 LYS A O 1
ATOM 951 N N . PRO A 1 118 ? 9.364 0.480 1.314 1.00 94.62 118 PRO A N 1
ATOM 952 C CA . PRO A 1 118 ? 9.196 0.204 -0.106 1.00 94.62 118 PRO A CA 1
ATOM 953 C C . PRO A 1 118 ? 9.986 -1.028 -0.572 1.00 94.62 118 PRO A C 1
ATOM 955 O O . PRO A 1 118 ? 9.554 -1.702 -1.500 1.00 94.62 118 PRO A O 1
ATOM 958 N N . GLU A 1 119 ? 11.073 -1.389 0.113 1.00 94.12 119 GLU A N 1
ATOM 959 C CA . GLU A 1 119 ? 11.847 -2.603 -0.159 1.00 94.12 119 GLU A CA 1
ATOM 960 C C . GLU A 1 119 ? 11.031 -3.892 0.047 1.00 94.12 119 GLU A C 1
ATOM 962 O O . GLU A 1 119 ? 11.323 -4.921 -0.555 1.00 94.12 119 GLU A O 1
ATOM 967 N N . GLU A 1 120 ? 9.973 -3.840 0.866 1.00 93.56 120 GLU A N 1
ATOM 968 C CA . GLU A 1 120 ? 9.035 -4.947 1.072 1.00 93.56 120 GLU A CA 1
ATOM 969 C C . GLU A 1 120 ? 7.819 -4.868 0.118 1.00 93.56 120 GLU A C 1
ATOM 971 O O . GLU A 1 120 ? 6.896 -5.687 0.225 1.00 93.56 120 GLU A O 1
ATOM 976 N N . ALA A 1 121 ? 7.747 -3.875 -0.776 1.00 94.06 121 ALA A N 1
ATOM 977 C CA . ALA A 1 121 ? 6.576 -3.629 -1.614 1.00 94.06 121 ALA A CA 1
ATOM 978 C C . ALA A 1 121 ? 6.383 -4.686 -2.717 1.00 94.06 121 ALA A C 1
ATOM 980 O O . ALA A 1 121 ? 7.338 -5.270 -3.219 1.00 94.06 121 ALA A O 1
ATOM 981 N N . VAL A 1 122 ? 5.132 -4.916 -3.124 1.00 94.62 122 VAL A N 1
ATOM 982 C CA . VAL A 1 122 ? 4.784 -5.783 -4.264 1.00 94.62 122 VAL A CA 1
ATOM 983 C C . VAL A 1 122 ? 4.469 -4.911 -5.466 1.00 94.62 122 VAL A C 1
ATOM 985 O O . VAL A 1 122 ? 3.467 -4.193 -5.446 1.00 94.62 122 VAL A O 1
ATOM 988 N N . ILE A 1 123 ? 5.312 -4.945 -6.499 1.00 94.25 123 ILE A N 1
ATOM 989 C CA . ILE A 1 123 ? 5.117 -4.118 -7.700 1.00 94.25 123 ILE A CA 1
ATOM 990 C C . ILE A 1 123 ? 5.693 -4.735 -8.975 1.00 94.25 123 ILE A C 1
ATOM 992 O O . ILE A 1 123 ? 5.068 -4.647 -10.032 1.00 94.25 123 ILE A O 1
ATOM 996 N N . THR A 1 124 ? 6.848 -5.386 -8.882 1.00 95.00 124 THR A N 1
ATOM 997 C CA . THR A 1 124 ? 7.511 -6.052 -10.008 1.00 95.00 124 THR A CA 1
ATOM 998 C C . THR A 1 124 ? 6.961 -7.462 -10.219 1.00 95.00 124 THR A C 1
ATOM 1000 O O . THR A 1 124 ? 6.373 -8.044 -9.306 1.00 95.00 124 THR A O 1
ATOM 1003 N N . ARG A 1 125 ? 7.164 -8.048 -11.407 1.00 94.81 125 ARG A N 1
ATOM 1004 C CA . ARG A 1 125 ? 6.760 -9.440 -11.677 1.00 94.81 125 ARG A CA 1
ATOM 1005 C C . ARG A 1 125 ? 7.347 -10.413 -10.653 1.00 94.81 125 ARG A C 1
ATOM 1007 O O . ARG A 1 125 ? 6.595 -11.230 -10.129 1.00 94.81 125 ARG A O 1
ATOM 1014 N N . ASN A 1 126 ? 8.623 -10.255 -10.307 1.00 94.19 126 ASN A N 1
ATOM 1015 C CA . ASN A 1 126 ? 9.277 -11.080 -9.294 1.00 94.19 126 ASN A CA 1
ATOM 1016 C C . ASN A 1 126 ? 8.547 -11.009 -7.941 1.00 94.19 126 ASN A C 1
ATOM 1018 O O . ASN A 1 126 ? 8.310 -12.042 -7.323 1.00 94.19 126 ASN A O 1
ATOM 1022 N N . ASP A 1 127 ? 8.104 -9.823 -7.506 1.00 94.50 127 ASP A N 1
ATOM 1023 C CA . ASP A 1 127 ? 7.373 -9.697 -6.236 1.00 94.50 127 ASP A CA 1
ATOM 1024 C C . ASP A 1 127 ? 6.059 -10.477 -6.237 1.00 94.50 127 ASP A C 1
ATOM 1026 O O . ASP A 1 127 ? 5.705 -11.106 -5.239 1.00 94.50 127 ASP A O 1
ATOM 1030 N N . TYR A 1 128 ? 5.316 -10.421 -7.345 1.00 92.38 128 TYR A N 1
ATOM 1031 C CA . TYR A 1 128 ? 4.063 -11.162 -7.492 1.00 92.38 128 TYR A CA 1
ATOM 1032 C C . TYR A 1 128 ? 4.298 -12.675 -7.535 1.00 92.38 128 TYR A C 1
ATOM 1034 O O . TYR A 1 128 ? 3.504 -13.427 -6.972 1.00 92.38 128 TYR A O 1
ATOM 1042 N N . GLU A 1 129 ? 5.382 -13.125 -8.170 1.00 92.62 129 GLU A N 1
ATOM 1043 C CA . GLU A 1 129 ? 5.769 -14.540 -8.203 1.00 92.62 129 GLU A CA 1
ATOM 1044 C C . GLU A 1 129 ? 6.187 -15.051 -6.816 1.00 92.62 129 GLU A C 1
ATOM 1046 O O . GLU A 1 129 ? 5.882 -16.188 -6.453 1.00 92.62 129 GLU A O 1
ATOM 1051 N N . GLU A 1 130 ? 6.813 -14.206 -5.995 1.00 90.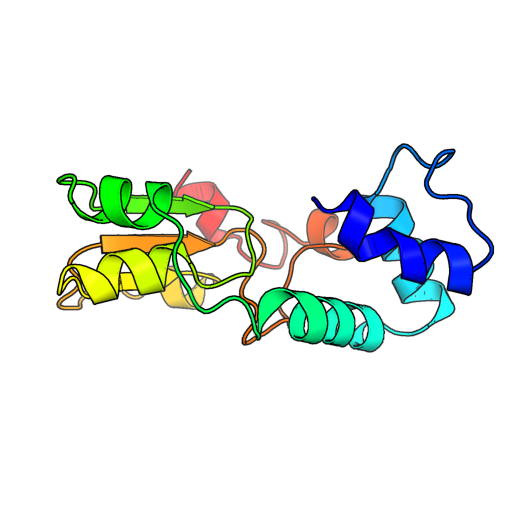62 130 GLU A N 1
ATOM 1052 C CA . GLU A 1 130 ? 7.161 -14.539 -4.612 1.00 90.62 130 GLU A CA 1
ATOM 1053 C C . GLU A 1 130 ? 5.975 -14.421 -3.639 1.00 90.62 130 GLU A C 1
ATOM 1055 O O . GLU A 1 130 ? 5.963 -15.067 -2.578 1.00 90.62 130 GLU A O 1
ATOM 1060 N N . PHE A 1 131 ? 4.965 -13.617 -3.982 1.00 88.56 131 PHE A N 1
ATOM 1061 C CA . PHE A 1 131 ? 3.823 -13.324 -3.124 1.00 88.56 131 PHE A CA 1
ATOM 1062 C C . PHE A 1 131 ? 2.981 -14.569 -2.817 1.00 88.56 131 PHE A C 1
ATOM 1064 O O . PHE A 1 131 ? 2.426 -15.256 -3.680 1.00 88.56 131 PHE A O 1
ATOM 1071 N N . GLY A 1 132 ? 2.833 -14.846 -1.526 1.00 82.88 132 GLY A N 1
ATOM 1072 C CA . GLY A 1 132 ? 2.117 -15.990 -0.982 1.00 82.88 132 GLY A CA 1
ATOM 1073 C C . GLY A 1 132 ? 2.859 -17.326 -1.105 1.00 82.88 132 GLY A C 1
ATOM 1074 O O . GLY A 1 132 ? 2.326 -18.340 -0.658 1.00 82.88 132 GLY A O 1
ATOM 1075 N N . TYR A 1 133 ? 4.070 -17.339 -1.673 1.00 82.94 133 TYR A N 1
ATOM 1076 C CA . TYR A 1 133 ? 4.937 -18.520 -1.750 1.00 82.94 133 TYR A CA 1
ATOM 1077 C C . TYR A 1 133 ? 6.155 -18.391 -0.841 1.00 82.94 133 TYR A C 1
ATOM 1079 O O . TYR A 1 133 ? 6.410 -19.288 -0.032 1.00 82.94 133 TYR A O 1
ATOM 1087 N N . TYR A 1 134 ? 6.873 -17.271 -0.934 1.00 81.69 134 TYR A N 1
ATOM 1088 C CA . TYR A 1 134 ? 8.046 -16.959 -0.116 1.00 81.69 134 TYR A CA 1
ATOM 1089 C C . TYR A 1 134 ? 7.749 -15.824 0.862 1.00 81.69 134 TYR A C 1
ATOM 1091 O O . TYR A 1 134 ? 8.015 -15.981 2.054 1.00 81.69 134 TYR A O 1
ATOM 1099 N N . ASN A 1 135 ? 7.078 -14.771 0.388 1.00 82.06 135 ASN A N 1
ATOM 1100 C CA . ASN A 1 135 ? 6.676 -13.610 1.181 1.00 82.06 135 ASN A CA 1
ATOM 1101 C C . ASN A 1 135 ? 5.162 -13.615 1.415 1.00 82.06 135 ASN A C 1
ATOM 1103 O O . ASN A 1 135 ? 4.412 -14.064 0.554 1.00 82.06 135 ASN A O 1
ATOM 1107 N N . ARG A 1 136 ? 4.685 -13.087 2.551 1.00 85.31 136 ARG A N 1
ATOM 1108 C CA . ARG A 1 136 ? 3.243 -12.919 2.845 1.00 85.31 136 ARG A CA 1
ATOM 1109 C C . ARG A 1 136 ? 2.416 -14.214 2.688 1.00 85.31 136 ARG A C 1
ATOM 1111 O O . ARG A 1 136 ? 1.295 -14.194 2.183 1.00 85.31 136 ARG A O 1
ATOM 1118 N N . LYS A 1 137 ? 2.958 -15.366 3.100 1.00 84.56 137 LYS A N 1
ATOM 1119 C CA . LYS A 1 137 ? 2.300 -16.682 2.967 1.00 84.56 137 LYS A CA 1
ATOM 1120 C C . LYS A 1 137 ? 1.014 -16.759 3.778 1.00 84.56 137 LYS A C 1
ATOM 1122 O O . LYS A 1 137 ? 0.038 -17.360 3.334 1.00 84.56 137 LYS A O 1
ATOM 1127 N N . LEU A 1 138 ? 1.012 -16.149 4.963 1.00 81.81 138 LEU A N 1
ATOM 1128 C CA . LEU A 1 138 ? -0.135 -16.187 5.862 1.00 81.81 138 LEU A CA 1
ATOM 1129 C C . LEU A 1 138 ? -1.272 -15.301 5.350 1.00 81.81 138 LEU A C 1
ATOM 1131 O O . LEU A 1 138 ? -2.420 -15.599 5.642 1.00 81.81 138 LEU A O 1
ATOM 1135 N N . PHE A 1 139 ? -1.006 -14.290 4.515 1.00 78.31 139 PHE A N 1
ATOM 1136 C CA . PHE A 1 139 ? -2.072 -13.478 3.913 1.00 78.31 139 PHE A CA 1
ATOM 1137 C C . PHE A 1 139 ? -3.035 -14.300 3.044 1.00 78.31 139 PHE A C 1
ATOM 1139 O O . PHE A 1 139 ? -4.213 -13.970 2.998 1.00 78.31 139 PHE A O 1
ATOM 1146 N N . ARG A 1 140 ? -2.589 -15.409 2.431 1.00 71.81 140 ARG A N 1
ATOM 1147 C CA . ARG A 1 140 ? -3.483 -16.338 1.709 1.00 71.81 140 ARG A CA 1
ATOM 1148 C C . ARG A 1 140 ? -4.461 -17.089 2.615 1.00 71.81 140 ARG A C 1
ATOM 1150 O O . ARG A 1 140 ? -5.424 -17.642 2.112 1.00 71.81 140 ARG A O 1
ATOM 1157 N N . GLN A 1 141 ? -4.182 -17.165 3.914 1.00 67.75 141 GLN A N 1
ATOM 1158 C CA . GLN A 1 141 ? -4.999 -17.897 4.887 1.00 67.75 141 GLN A CA 1
ATOM 1159 C C . GLN A 1 141 ? -6.019 -16.998 5.598 1.00 67.75 141 GLN A C 1
ATOM 1161 O O . GLN A 1 141 ? -6.869 -17.504 6.323 1.00 67.75 141 GLN A O 1
ATOM 1166 N N . VAL A 1 142 ? -5.890 -15.674 5.447 1.00 65.06 142 VAL A N 1
ATOM 1167 C CA . VAL A 1 142 ? -6.763 -14.667 6.079 1.00 65.06 142 VAL A CA 1
ATOM 1168 C C . VAL A 1 142 ? -7.744 -14.052 5.062 1.00 65.06 142 VAL A C 1
ATOM 1170 O O . VAL A 1 142 ? -8.635 -13.304 5.459 1.00 65.06 142 VAL A O 1
ATOM 1173 N N . LEU A 1 143 ? -7.579 -14.370 3.772 1.00 56.16 143 LEU A N 1
ATOM 1174 C CA . LEU A 1 143 ? -8.530 -14.110 2.684 1.00 56.16 143 LEU A CA 1
ATOM 1175 C C . LEU A 1 143 ? -9.519 -15.274 2.562 1.00 56.16 143 LEU A C 1
ATOM 1177 O O . LEU A 1 143 ? -10.706 -14.990 2.297 1.00 56.16 143 LEU A O 1
#

Secondary structure (DSSP, 8-state):
-HHHHTHHHHHHTT--TTT---HHHHHHHHHHHS-HHHHHHHHHHHHTT--S--HHHHHHHHSS--EEEE---S-HHHHHHHHTT--EEEE-SHHHHT---S--SEEEEETT--TT-GGG---SHHHHHHBTTTBSTTHHHH-

Foldseek 3Di:
DLLVLCCVLCVVLPHHSVPDPDQQASLQVSCVVPNLVVQLVSLLVVAVPVQAADPVLLVVLPDQAAEAEEQDQHCNNVSSVVVVVFAEQEDAFPVSVVDPDDPGSHYYYHPQYYNVCSVSGQRHPVSVVCRLPPTVVCVVVVD

Sequence (143 aa):
MWSNLLKEPALDIGLNIEKENDLINLAQYYSNAKLRSSIDELIKENFAKMNIPTKNHILLAQLPITTFWTTNYDKLIEKGLESQNKNPFVKTTDQHLRITNGSFDAIVYKLHGDVDKPEEAVITRNDYEEFGYYNRKLFRQVL

Organism: NCBI:txid1124992

Radius of gyration: 16.35 Å; chains: 1; bounding box: 37×33×48 Å